Protein AF-A0A259JY74-F1 (afdb_monomer_lite)

pLDDT: mean 85.93, std 13.93, range [40.38, 97.94]

Radius of gyration: 28.34 Å; chains: 1; bounding box: 80×46×49 Å

Structure (mmCIF, N/CA/C/O backbone):
data_AF-A0A259JY74-F1
#
_entry.id   AF-A0A259JY74-F1
#
loop_
_atom_site.group_PDB
_atom_site.id
_atom_site.type_symbol
_atom_site.label_atom_id
_atom_site.label_alt_id
_atom_site.label_comp_id
_atom_site.label_asym_id
_atom_site.label_entity_id
_atom_site.label_seq_id
_atom_site.pdbx_PDB_ins_code
_atom_site.Cartn_x
_atom_site.Cartn_y
_atom_site.Cartn_z
_atom_site.occupancy
_atom_site.B_iso_or_equiv
_atom_site.auth_seq_id
_atom_site.auth_comp_id
_atom_site.auth_asym_id
_atom_site.auth_atom_id
_atom_site.pdbx_PDB_model_num
ATOM 1 N N . MET A 1 1 ? 67.710 -0.542 -11.904 1.00 40.38 1 MET A N 1
ATOM 2 C CA . MET A 1 1 ? 66.717 -1.575 -12.270 1.00 40.38 1 MET A CA 1
ATOM 3 C C . MET A 1 1 ? 65.570 -0.874 -12.990 1.00 40.38 1 MET A C 1
ATOM 5 O O . MET A 1 1 ? 64.770 -0.228 -12.333 1.00 40.38 1 MET A O 1
ATOM 9 N N . VAL A 1 2 ? 65.569 -0.854 -14.329 1.00 46.75 2 VAL A N 1
ATOM 10 C CA . VAL A 1 2 ? 64.558 -0.123 -15.120 1.00 46.75 2 VAL A CA 1
ATOM 11 C C . VAL A 1 2 ? 63.320 -1.007 -15.255 1.00 46.75 2 VAL A C 1
ATOM 13 O O . VAL A 1 2 ? 63.403 -2.093 -15.824 1.00 46.75 2 VAL A O 1
ATOM 16 N N . ALA A 1 3 ? 62.185 -0.565 -14.716 1.00 55.47 3 ALA A N 1
ATOM 17 C CA . ALA A 1 3 ? 60.910 -1.238 -14.927 1.00 55.47 3 ALA A CA 1
ATOM 18 C C . ALA A 1 3 ? 60.500 -1.073 -16.399 1.00 55.47 3 ALA A C 1
ATOM 20 O O . ALA A 1 3 ? 60.302 0.045 -16.876 1.00 55.47 3 ALA A O 1
ATOM 21 N N . LEU A 1 4 ? 60.409 -2.181 -17.137 1.00 61.91 4 LEU A N 1
ATOM 22 C CA . LEU A 1 4 ? 59.935 -2.163 -18.518 1.00 61.91 4 LEU A CA 1
ATOM 23 C C . LEU A 1 4 ? 58.428 -1.868 -18.508 1.00 61.91 4 LEU A C 1
ATOM 25 O O . LEU A 1 4 ? 57.632 -2.722 -18.115 1.00 61.91 4 LEU A O 1
ATOM 29 N N . ALA A 1 5 ? 58.027 -0.669 -18.930 1.00 66.81 5 ALA A N 1
ATOM 30 C CA . ALA A 1 5 ? 56.615 -0.340 -19.084 1.00 66.81 5 ALA A CA 1
ATOM 31 C C . ALA A 1 5 ? 55.977 -1.266 -20.145 1.00 66.81 5 ALA A C 1
ATOM 33 O O . ALA A 1 5 ? 56.555 -1.453 -21.224 1.00 66.81 5 ALA A O 1
ATOM 34 N N . PRO A 1 6 ? 54.810 -1.878 -19.875 1.00 70.12 6 PRO A N 1
ATOM 35 C CA . PRO A 1 6 ? 54.161 -2.762 -20.832 1.00 70.12 6 PRO A CA 1
ATOM 36 C C . PRO A 1 6 ? 53.792 -1.986 -22.100 1.00 70.12 6 PRO A C 1
ATOM 38 O O . PRO A 1 6 ? 53.167 -0.928 -22.057 1.00 70.12 6 PRO A O 1
ATOM 41 N N . THR A 1 7 ? 54.184 -2.510 -23.262 1.00 84.81 7 THR A N 1
ATOM 42 C CA . THR A 1 7 ? 53.831 -1.893 -24.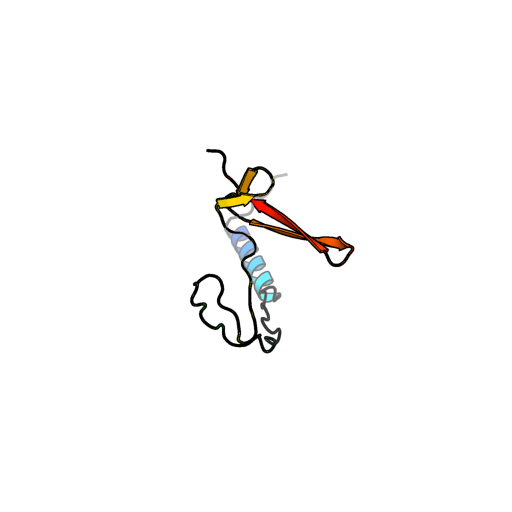544 1.00 84.81 7 THR A CA 1
ATOM 43 C C . THR A 1 7 ? 52.334 -2.054 -24.809 1.00 84.81 7 THR A C 1
ATOM 45 O O . THR A 1 7 ? 51.742 -3.076 -24.458 1.00 84.81 7 THR A O 1
ATOM 48 N N . ARG A 1 8 ? 51.716 -1.083 -25.501 1.00 82.50 8 ARG A N 1
ATOM 49 C CA . ARG A 1 8 ? 50.286 -1.128 -25.879 1.00 82.50 8 ARG A CA 1
ATOM 50 C C . ARG A 1 8 ? 49.880 -2.462 -26.516 1.00 82.50 8 ARG A C 1
ATOM 52 O O . ARG A 1 8 ? 48.831 -3.008 -26.201 1.00 82.50 8 ARG A O 1
ATOM 59 N N . ARG A 1 9 ? 50.752 -3.021 -27.362 1.00 82.94 9 ARG A N 1
ATOM 60 C CA . ARG A 1 9 ? 50.533 -4.308 -28.035 1.00 82.94 9 ARG A CA 1
ATOM 61 C C . ARG A 1 9 ? 50.522 -5.493 -27.060 1.00 82.94 9 ARG A C 1
ATOM 63 O O . ARG A 1 9 ? 49.695 -6.381 -27.212 1.00 82.94 9 ARG A O 1
ATOM 70 N N . ARG A 1 10 ? 51.395 -5.494 -26.044 1.00 83.06 10 ARG A N 1
ATOM 71 C CA . ARG A 1 10 ? 51.389 -6.513 -24.979 1.00 83.06 10 ARG A CA 1
ATOM 72 C C . ARG A 1 10 ? 50.167 -6.386 -24.076 1.00 83.06 10 ARG A C 1
ATOM 74 O O . ARG A 1 10 ? 49.593 -7.404 -23.715 1.00 83.06 10 ARG A O 1
ATOM 81 N N . PHE A 1 11 ? 49.757 -5.160 -23.757 1.00 85.31 11 PHE A N 1
ATOM 82 C CA . PHE A 1 11 ? 48.559 -4.911 -22.958 1.00 85.31 11 PHE A CA 1
ATOM 83 C C . PHE A 1 11 ? 47.294 -5.424 -23.660 1.00 85.31 11 PHE A C 1
ATOM 85 O O . PHE A 1 11 ? 46.551 -6.195 -23.068 1.00 85.31 11 PHE A O 1
ATOM 92 N N . LEU A 1 12 ? 47.107 -5.083 -24.941 1.00 88.06 12 LEU A N 1
ATOM 93 C CA . LEU A 1 12 ? 45.967 -5.537 -25.750 1.00 88.06 12 LEU A CA 1
ATOM 94 C C . LEU A 1 12 ? 45.933 -7.061 -25.936 1.00 88.06 12 LEU A C 1
ATOM 96 O O . LEU A 1 12 ? 44.867 -7.666 -25.881 1.00 88.06 12 LEU A O 1
ATOM 100 N N . ALA A 1 13 ? 47.094 -7.692 -26.135 1.00 87.00 13 ALA A N 1
ATOM 101 C CA . ALA A 1 13 ? 47.176 -9.147 -26.241 1.00 87.00 13 ALA A CA 1
ATOM 102 C C . ALA A 1 13 ? 46.806 -9.836 -24.915 1.00 87.00 13 ALA A C 1
ATOM 104 O O . ALA A 1 13 ? 46.048 -10.804 -24.912 1.00 87.00 13 ALA A O 1
ATOM 105 N N . ALA A 1 14 ? 47.296 -9.310 -23.788 1.00 85.50 14 ALA A N 1
ATOM 106 C CA . ALA A 1 14 ? 47.003 -9.850 -22.466 1.00 85.50 14 ALA A CA 1
ATOM 107 C C . ALA A 1 14 ? 45.516 -9.703 -22.104 1.00 85.50 14 ALA A C 1
ATOM 109 O O . ALA A 1 14 ? 44.886 -10.687 -21.717 1.00 85.50 14 ALA A O 1
ATOM 110 N N . THR A 1 15 ? 44.924 -8.520 -22.295 1.00 84.75 15 THR A N 1
ATOM 111 C CA . THR A 1 15 ? 43.498 -8.298 -22.008 1.00 84.75 15 THR A CA 1
ATOM 112 C C . THR A 1 15 ? 42.596 -9.114 -22.930 1.00 84.75 15 THR A C 1
ATOM 114 O O . THR A 1 15 ? 41.676 -9.765 -22.442 1.00 84.75 15 THR A O 1
ATOM 117 N N . GLY A 1 16 ? 42.895 -9.178 -24.233 1.00 86.44 16 GLY A N 1
ATOM 118 C CA . GLY A 1 16 ? 42.153 -10.017 -25.179 1.00 86.44 16 GLY A CA 1
ATOM 119 C C . GLY A 1 16 ? 42.154 -11.498 -24.787 1.00 86.44 16 GLY A C 1
ATOM 120 O O . GLY A 1 16 ? 41.106 -12.141 -24.805 1.00 86.44 16 GLY A O 1
ATOM 121 N N . SER A 1 17 ? 43.304 -12.027 -24.350 1.00 85.94 17 SER A N 1
ATOM 122 C CA . SER A 1 17 ? 43.405 -13.416 -23.881 1.00 85.94 17 SER A CA 1
ATOM 123 C C . SER A 1 17 ? 42.633 -13.677 -22.582 1.00 85.94 17 SER A C 1
ATOM 125 O O . SER A 1 17 ? 42.010 -14.727 -22.453 1.00 85.94 17 SER A O 1
ATOM 127 N N . ALA A 1 18 ? 42.601 -12.715 -21.654 1.00 84.06 18 ALA A N 1
ATOM 128 C CA . ALA A 1 18 ? 41.852 -12.833 -20.405 1.00 84.06 18 ALA A CA 1
ATOM 129 C C . ALA A 1 18 ? 40.333 -12.867 -20.645 1.00 84.06 18 ALA A C 1
ATOM 131 O O . ALA A 1 18 ? 39.642 -13.708 -20.074 1.00 84.06 18 ALA A O 1
ATOM 132 N N . PHE A 1 19 ? 39.814 -12.015 -21.537 1.00 83.50 19 PHE A N 1
ATOM 133 C CA . PHE A 1 19 ? 38.398 -12.046 -21.921 1.00 83.50 19 PHE A CA 1
ATOM 134 C C . PHE A 1 19 ? 38.036 -13.306 -22.717 1.00 83.50 19 PHE A C 1
ATOM 136 O O . PHE A 1 19 ? 36.977 -13.884 -22.484 1.00 83.50 19 PHE A O 1
ATOM 143 N N . ALA A 1 20 ? 38.920 -13.779 -23.602 1.00 85.19 20 ALA A N 1
ATOM 144 C CA . ALA A 1 20 ? 38.718 -15.039 -24.316 1.00 85.19 20 ALA A CA 1
ATOM 145 C C . ALA A 1 20 ? 38.685 -16.242 -23.356 1.00 85.19 20 ALA A C 1
ATOM 147 O O . ALA A 1 20 ? 37.812 -17.098 -23.476 1.00 85.19 20 ALA A O 1
ATOM 148 N N . ALA A 1 21 ? 39.583 -16.280 -22.367 1.00 83.44 21 ALA A N 1
ATOM 149 C CA . ALA A 1 21 ? 39.593 -17.309 -21.331 1.00 83.44 21 ALA A CA 1
ATOM 150 C C . ALA A 1 21 ? 38.344 -17.246 -20.435 1.00 83.44 21 ALA A C 1
ATOM 152 O O . ALA A 1 21 ? 37.794 -18.288 -20.094 1.00 83.44 21 ALA A O 1
ATOM 153 N N . LEU A 1 22 ? 37.861 -16.045 -20.098 1.00 79.88 22 LEU A N 1
ATOM 154 C CA . LEU A 1 22 ? 36.627 -15.848 -19.329 1.00 79.88 22 LEU A CA 1
ATOM 155 C C . LEU A 1 22 ? 35.370 -16.288 -20.099 1.00 79.88 22 LEU A C 1
ATOM 157 O O . LEU A 1 22 ? 34.450 -16.852 -19.513 1.00 79.88 22 LEU A O 1
ATOM 161 N N . ALA A 1 23 ? 35.328 -16.052 -21.412 1.00 80.25 23 ALA A N 1
ATOM 162 C CA . ALA A 1 23 ? 34.246 -16.542 -22.262 1.00 80.25 23 ALA A CA 1
ATOM 163 C C . ALA A 1 23 ? 34.302 -18.074 -22.417 1.00 80.25 23 ALA A C 1
ATOM 165 O O . ALA A 1 23 ? 33.277 -18.747 -22.323 1.00 80.25 23 ALA A O 1
ATOM 166 N N . ALA A 1 24 ? 35.501 -18.636 -22.605 1.00 79.19 24 ALA A N 1
ATOM 167 C CA . ALA A 1 24 ? 35.709 -20.075 -22.760 1.00 79.19 24 ALA A CA 1
ATOM 168 C C . ALA A 1 24 ? 35.497 -20.870 -21.460 1.00 79.19 24 ALA A C 1
ATOM 170 O O . ALA A 1 24 ? 35.099 -22.030 -21.521 1.00 79.19 24 ALA A O 1
ATOM 171 N N . SER A 1 25 ? 35.712 -20.263 -20.286 1.00 78.62 25 SER A N 1
ATOM 172 C CA . SER A 1 25 ? 35.500 -20.909 -18.982 1.00 78.62 25 SER A CA 1
ATOM 173 C C . SER A 1 25 ? 34.024 -21.137 -18.638 1.00 78.62 25 SER A C 1
ATOM 175 O O . SER A 1 25 ? 33.718 -21.642 -17.560 1.00 78.62 25 SER A O 1
ATOM 177 N N . GLY A 1 26 ? 33.097 -20.780 -19.536 1.00 65.75 26 GLY A N 1
ATOM 178 C CA . GLY A 1 26 ? 31.668 -20.977 -19.318 1.00 65.75 26 GLY A CA 1
ATOM 179 C C . GLY A 1 26 ? 31.084 -20.030 -18.268 1.00 65.75 26 GLY A C 1
ATOM 180 O O . GLY A 1 26 ? 29.947 -20.222 -17.855 1.00 65.75 26 GLY A O 1
ATOM 181 N N . CYS A 1 27 ? 31.820 -18.979 -17.882 1.00 59.06 27 CYS A N 1
ATOM 182 C CA . CYS A 1 27 ? 31.334 -17.887 -17.032 1.00 59.06 27 CYS A CA 1
ATOM 183 C C . CYS A 1 27 ? 30.390 -16.926 -17.787 1.00 59.06 27 CYS A C 1
ATOM 185 O O . CYS A 1 27 ? 30.061 -15.840 -17.318 1.00 59.06 27 CYS A O 1
ATOM 187 N N . SER A 1 28 ? 29.917 -17.314 -18.974 1.00 61.81 28 SER A N 1
ATOM 188 C CA . SER A 1 28 ? 28.633 -16.829 -19.459 1.00 61.81 28 SER A CA 1
ATOM 189 C C . SER A 1 28 ? 27.586 -17.381 -18.506 1.00 61.81 28 SER A C 1
ATOM 191 O O . SER A 1 28 ? 27.276 -18.570 -18.549 1.00 61.81 28 SER A O 1
ATOM 193 N N . THR A 1 29 ? 27.071 -16.536 -17.620 1.00 59.78 29 THR A N 1
ATOM 194 C CA . THR A 1 29 ? 25.907 -16.853 -16.803 1.00 59.78 29 THR A CA 1
ATOM 195 C C . THR A 1 29 ? 24.774 -17.265 -17.738 1.00 59.78 29 THR A C 1
ATOM 197 O O . THR A 1 29 ? 24.005 -16.447 -18.236 1.00 59.78 29 THR A O 1
ATOM 200 N N . ARG A 1 30 ? 24.641 -18.567 -18.005 1.00 59.66 30 ARG A N 1
ATOM 201 C CA . ARG A 1 30 ? 23.355 -19.101 -18.416 1.00 59.66 30 ARG A CA 1
ATOM 202 C C . ARG A 1 30 ? 22.485 -18.909 -17.190 1.00 59.66 30 ARG A C 1
ATOM 204 O O . ARG A 1 30 ? 22.517 -19.726 -16.274 1.00 59.66 30 ARG A O 1
ATOM 211 N N . MET A 1 31 ? 21.751 -17.801 -17.153 1.00 58.44 31 MET A N 1
ATOM 212 C CA . MET A 1 31 ? 20.517 -17.739 -16.392 1.00 58.44 31 MET A CA 1
ATOM 213 C C . MET A 1 31 ? 19.647 -18.855 -16.961 1.00 58.44 31 MET A C 1
ATOM 215 O O . MET A 1 31 ? 18.915 -18.666 -17.928 1.00 58.44 31 MET A O 1
ATOM 219 N N . ALA A 1 32 ? 19.802 -20.060 -16.420 1.00 58.59 32 ALA A N 1
ATOM 220 C CA . ALA A 1 32 ? 18.831 -21.111 -16.589 1.00 58.59 32 ALA A CA 1
ATOM 221 C C . ALA A 1 32 ? 17.586 -20.624 -15.846 1.00 58.59 32 ALA A C 1
ATOM 223 O O . ALA A 1 32 ? 17.382 -20.919 -14.672 1.00 58.59 32 ALA A O 1
ATOM 224 N N . ALA A 1 33 ? 16.772 -19.819 -16.526 1.00 61.81 33 ALA A N 1
ATOM 225 C CA . ALA A 1 33 ? 15.387 -19.607 -16.158 1.00 61.81 33 ALA A CA 1
ATOM 226 C C . ALA A 1 33 ? 14.653 -20.915 -16.476 1.00 61.81 33 ALA A C 1
ATOM 228 O O . ALA A 1 33 ? 13.994 -21.076 -17.496 1.00 61.81 33 ALA A O 1
ATOM 229 N N . SER A 1 34 ? 14.890 -21.922 -15.649 1.00 59.19 34 SER A N 1
ATOM 230 C CA . S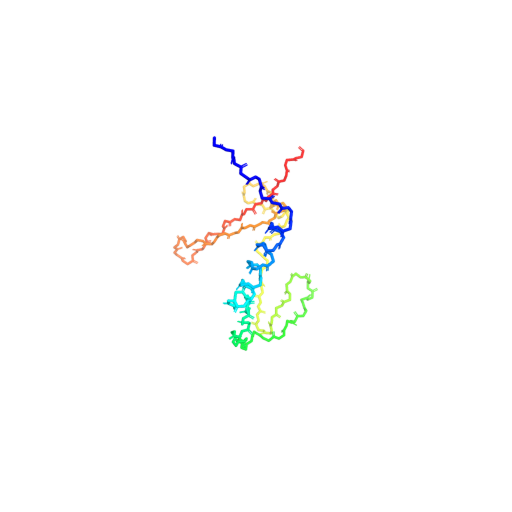ER A 1 34 ? 14.192 -23.200 -15.705 1.00 59.19 34 SER A CA 1
ATOM 231 C C . SER A 1 34 ? 13.886 -23.644 -14.283 1.00 59.19 34 SER A C 1
ATOM 233 O O . SER A 1 34 ? 14.118 -24.782 -13.897 1.00 59.19 34 SER A O 1
ATOM 235 N N . GLY A 1 35 ? 13.356 -22.712 -13.490 1.00 61.16 35 GLY A N 1
ATOM 236 C CA . GLY A 1 35 ? 12.319 -23.089 -12.545 1.00 61.16 35 GLY A CA 1
ATOM 237 C C . GLY A 1 35 ? 11.064 -23.307 -13.375 1.00 61.16 35 GLY A C 1
ATOM 238 O O . GLY A 1 35 ? 10.693 -22.416 -14.140 1.00 61.16 35 GLY A O 1
ATOM 239 N N . ALA A 1 36 ? 10.450 -24.486 -13.285 1.00 61.59 36 ALA A N 1
ATOM 240 C CA . ALA A 1 36 ? 9.088 -24.657 -13.766 1.00 61.59 36 ALA A CA 1
ATOM 241 C C . ALA A 1 36 ? 8.271 -23.488 -13.202 1.00 61.59 36 ALA A C 1
ATOM 243 O O . ALA A 1 36 ? 8.243 -23.300 -11.984 1.00 61.59 36 ALA A O 1
ATOM 244 N N . MET A 1 37 ? 7.700 -22.654 -14.076 1.00 62.56 37 MET A N 1
ATOM 245 C CA . MET A 1 37 ? 6.680 -21.707 -13.647 1.00 62.56 37 MET A CA 1
ATOM 246 C C . MET A 1 37 ? 5.616 -22.579 -12.992 1.00 62.56 37 MET A C 1
ATOM 248 O O . MET A 1 37 ? 5.002 -23.402 -13.671 1.00 62.56 37 MET A O 1
ATOM 252 N N . ALA A 1 38 ? 5.501 -22.499 -11.665 1.00 67.25 38 ALA A N 1
ATOM 253 C CA . ALA A 1 38 ? 4.377 -23.103 -10.976 1.00 67.25 38 ALA A CA 1
ATOM 254 C C . ALA A 1 38 ? 3.115 -22.628 -11.696 1.00 67.25 38 ALA A C 1
ATOM 256 O O . ALA A 1 38 ? 3.080 -21.480 -12.152 1.00 67.25 38 ALA A O 1
ATOM 257 N N . ASP A 1 39 ? 2.127 -23.510 -11.831 1.00 71.88 39 ASP A N 1
ATOM 258 C CA . ASP A 1 39 ? 0.820 -23.112 -12.337 1.00 71.88 39 ASP A CA 1
ATOM 259 C C . ASP A 1 39 ? 0.369 -21.939 -11.457 1.00 71.88 39 ASP A C 1
ATOM 261 O O . ASP A 1 39 ? 0.197 -22.089 -10.244 1.00 71.88 39 ASP A O 1
ATOM 265 N N . GLY A 1 40 ? 0.402 -20.729 -12.020 1.00 82.06 40 GLY A N 1
ATOM 266 C CA . GLY A 1 40 ? 0.193 -19.506 -11.258 1.00 82.06 40 GLY A CA 1
ATOM 267 C C . GLY A 1 40 ? -1.244 -19.443 -10.749 1.00 82.06 40 GLY A C 1
ATOM 268 O O . GLY A 1 40 ? -2.054 -20.338 -10.967 1.00 82.06 40 GLY A O 1
ATOM 269 N N . T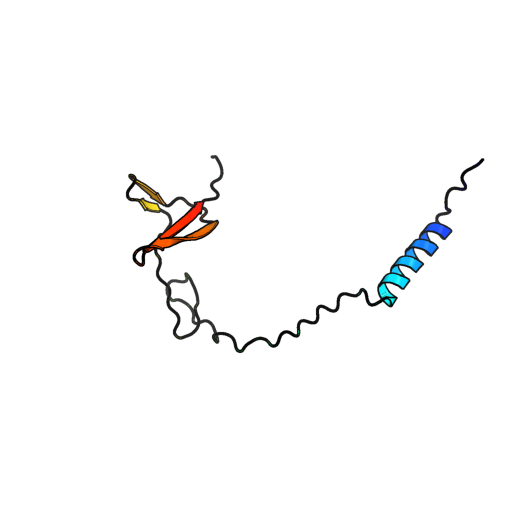YR A 1 41 ? -1.627 -18.328 -10.140 1.00 90.50 41 TYR A N 1
ATOM 270 C CA . TYR A 1 41 ? -3.004 -18.148 -9.668 1.00 90.50 41 TYR A CA 1
ATOM 271 C C . TYR A 1 41 ? -4.037 -17.918 -10.793 1.00 90.50 41 TYR A C 1
ATOM 273 O O . TYR A 1 41 ? -5.186 -17.593 -10.514 1.00 90.50 41 TYR A O 1
ATOM 281 N N . GLY A 1 42 ? -3.656 -18.102 -12.060 1.00 90.88 42 GLY A N 1
ATOM 282 C CA . GLY A 1 42 ? -4.472 -17.790 -13.232 1.00 90.88 42 GLY A CA 1
ATOM 283 C C . GLY A 1 42 ? -4.308 -16.345 -13.711 1.00 90.88 42 GLY A C 1
ATOM 284 O O . GLY A 1 42 ? -3.437 -15.606 -13.249 1.00 90.88 42 GLY A O 1
ATOM 285 N N . ALA A 1 43 ? -5.131 -15.957 -14.687 1.00 93.12 43 ALA A N 1
ATOM 286 C CA . ALA A 1 43 ? -5.141 -14.600 -15.224 1.00 93.12 43 ALA A CA 1
ATOM 287 C C . ALA A 1 43 ? -5.707 -13.600 -14.205 1.00 93.12 43 ALA A C 1
ATOM 289 O O . ALA A 1 43 ? -6.618 -13.926 -13.442 1.00 93.12 43 ALA A O 1
ATOM 290 N N . LEU A 1 44 ? -5.186 -12.373 -14.232 1.00 95.44 44 LEU A N 1
ATOM 291 C CA . LEU A 1 44 ? -5.722 -11.270 -13.443 1.00 95.44 44 LEU A CA 1
ATOM 292 C C . LEU A 1 44 ? -7.066 -10.812 -14.019 1.00 95.44 44 LEU A C 1
ATOM 294 O O . LEU A 1 44 ? -7.230 -10.718 -15.238 1.00 95.44 44 LEU A O 1
ATOM 298 N N . VAL A 1 45 ? -8.017 -10.528 -13.135 1.00 96.50 45 VAL A N 1
ATOM 299 C CA . VAL A 1 45 ? -9.307 -9.933 -13.479 1.00 96.50 45 VAL A CA 1
ATOM 300 C C . VAL A 1 45 ? -9.205 -8.426 -13.240 1.00 96.50 45 VAL A C 1
ATOM 302 O O . VAL A 1 45 ? -8.841 -8.043 -12.127 1.00 96.50 45 VAL A O 1
ATOM 305 N N . PRO A 1 46 ? -9.527 -7.583 -14.241 1.00 97.25 46 PRO A N 1
ATOM 306 C CA . PRO A 1 46 ? -9.520 -6.136 -14.072 1.00 97.25 46 PRO A CA 1
ATOM 307 C C . PRO A 1 46 ? -10.411 -5.695 -12.912 1.00 97.25 46 PRO A C 1
ATOM 309 O O . PRO A 1 46 ? -11.596 -6.039 -12.867 1.00 97.25 46 PRO A O 1
ATOM 312 N N . ASP A 1 47 ? -9.844 -4.926 -11.992 1.00 97.06 47 ASP A N 1
ATOM 313 C CA . ASP A 1 47 ? -10.559 -4.347 -10.866 1.00 97.06 47 ASP A CA 1
ATOM 314 C C . ASP A 1 47 ? -11.382 -3.129 -11.326 1.00 97.06 47 ASP A C 1
ATOM 316 O O . ASP A 1 47 ? -10.813 -2.161 -11.838 1.00 97.06 47 ASP A O 1
ATOM 320 N N . PRO A 1 48 ? -12.715 -3.108 -11.122 1.00 93.69 48 PRO A N 1
ATOM 321 C CA . PRO A 1 48 ? -13.543 -1.944 -11.435 1.00 93.69 48 PRO A CA 1
ATOM 322 C C . PRO A 1 48 ? -13.119 -0.661 -10.708 1.00 93.69 48 PRO A C 1
ATOM 324 O O . PRO A 1 48 ? -13.388 0.430 -11.211 1.00 93.69 48 PRO A O 1
ATOM 327 N N . ALA A 1 49 ? -12.485 -0.775 -9.534 1.00 94.06 49 ALA A N 1
ATOM 328 C CA . ALA A 1 49 ? -11.950 0.365 -8.792 1.00 94.06 49 ALA A CA 1
ATOM 329 C C . ALA A 1 49 ? -10.551 0.796 -9.272 1.00 94.06 49 ALA A C 1
ATOM 331 O O . ALA A 1 49 ? -10.081 1.865 -8.882 1.00 94.06 49 ALA A O 1
ATOM 332 N N . GLY A 1 50 ? -9.897 -0.003 -10.123 1.00 95.12 50 GLY A N 1
ATOM 333 C CA . GLY A 1 50 ? -8.576 0.279 -10.680 1.00 95.12 50 GLY A CA 1
ATOM 334 C C . GLY A 1 50 ? -7.444 0.295 -9.649 1.00 95.12 50 GLY A C 1
ATOM 335 O O . GLY A 1 50 ? -6.434 0.957 -9.881 1.00 95.12 50 GLY A O 1
ATOM 336 N N . LEU A 1 51 ? -7.613 -0.379 -8.507 1.00 94.81 51 LEU A N 1
ATOM 337 C CA . LEU A 1 51 ? -6.623 -0.428 -7.432 1.00 94.81 51 LEU A CA 1
ATOM 338 C C . LEU A 1 51 ? -5.707 -1.640 -7.567 1.00 94.81 51 LEU A C 1
ATOM 340 O O . LEU A 1 51 ? -4.485 -1.493 -7.526 1.00 94.81 51 LEU A O 1
ATOM 344 N N . LEU A 1 52 ? -6.286 -2.839 -7.681 1.00 95.81 52 LEU A N 1
ATOM 345 C CA . LEU A 1 52 ? -5.510 -4.074 -7.721 1.00 95.81 52 LEU A CA 1
ATOM 346 C C . LEU A 1 52 ? -6.238 -5.178 -8.488 1.00 95.81 52 LEU A C 1
ATOM 348 O O . LEU A 1 52 ? -7.154 -5.811 -7.964 1.00 95.81 52 LEU A O 1
ATOM 352 N N . ASP A 1 53 ? -5.761 -5.460 -9.698 1.00 97.25 53 ASP A N 1
ATOM 353 C CA . ASP A 1 53 ? -6.221 -6.609 -10.470 1.00 97.25 53 ASP A CA 1
ATOM 354 C C . ASP A 1 53 ? -5.768 -7.900 -9.777 1.00 97.25 53 ASP A C 1
ATOM 356 O O . ASP A 1 53 ? -4.576 -8.115 -9.532 1.00 97.25 53 ASP A O 1
ATOM 360 N N . LEU A 1 54 ? -6.722 -8.772 -9.459 1.00 96.38 54 LEU A N 1
ATOM 361 C CA . LEU A 1 54 ? -6.474 -10.022 -8.746 1.00 96.38 54 LEU A CA 1
ATOM 362 C C . LEU A 1 54 ? -6.980 -11.222 -9.549 1.00 96.38 54 LEU A C 1
ATOM 364 O O . LEU A 1 54 ? -7.932 -11.095 -10.322 1.00 96.38 54 LEU A O 1
ATOM 368 N N . PRO A 1 55 ? -6.382 -12.410 -9.373 1.00 96.00 55 PRO A N 1
ATOM 369 C CA . PRO A 1 55 ? -6.916 -13.621 -9.972 1.00 96.00 55 PRO A CA 1
ATOM 370 C C . PRO A 1 55 ? -8.301 -13.977 -9.423 1.00 96.00 55 PRO A C 1
ATOM 372 O O . PRO A 1 55 ? -8.696 -13.565 -8.328 1.00 96.00 55 PRO A O 1
ATOM 375 N N . GLN A 1 56 ? -9.041 -14.795 -10.170 1.00 94.38 56 GLN A N 1
ATOM 376 C CA . GLN A 1 56 ? -10.368 -15.240 -9.754 1.00 94.38 56 GLN A CA 1
ATOM 377 C C . GLN A 1 56 ? -10.330 -15.919 -8.370 1.00 94.38 56 GLN A C 1
ATOM 379 O O . GLN A 1 56 ? -9.515 -16.802 -8.118 1.00 94.38 56 GLN A O 1
ATOM 384 N N . GLY A 1 57 ? -11.245 -15.521 -7.479 1.00 94.69 57 GLY A N 1
ATOM 385 C CA . GLY A 1 57 ? -11.358 -16.065 -6.119 1.00 94.69 57 GLY A CA 1
ATOM 386 C C . GLY A 1 57 ? -10.539 -15.325 -5.056 1.00 94.69 57 GLY A C 1
ATOM 387 O O . GLY A 1 57 ? -10.707 -15.606 -3.871 1.00 94.69 57 GLY A O 1
ATOM 388 N N . PHE A 1 58 ? -9.707 -14.360 -5.449 1.00 96.19 58 PHE A N 1
ATOM 389 C CA . PHE A 1 58 ? -9.015 -13.464 -4.525 1.00 96.19 58 PHE A CA 1
ATOM 390 C C . PHE A 1 58 ? -9.821 -12.183 -4.289 1.00 96.19 58 PHE A C 1
ATOM 392 O O . PHE A 1 58 ? -10.602 -11.744 -5.131 1.00 96.19 58 PHE A O 1
ATOM 399 N N . SER A 1 59 ? -9.610 -11.567 -3.128 1.00 95.50 59 SER A N 1
ATOM 400 C CA . SER A 1 59 ? -10.223 -10.292 -2.756 1.00 95.50 59 SER A CA 1
ATOM 401 C C . SER A 1 59 ? -9.256 -9.474 -1.914 1.00 95.50 59 SER A C 1
ATOM 403 O O . SER A 1 59 ? -8.487 -10.044 -1.138 1.00 95.50 59 SER A O 1
ATOM 405 N N . TYR A 1 60 ? -9.349 -8.151 -2.000 1.00 96.00 60 TYR A N 1
ATOM 406 C CA . TYR A 1 60 ? -8.623 -7.233 -1.131 1.00 96.00 60 TYR A CA 1
ATOM 407 C C . TYR A 1 60 ? -9.593 -6.371 -0.321 1.00 96.00 60 TYR A C 1
ATOM 409 O O . TYR A 1 60 ? -10.787 -6.281 -0.608 1.00 96.00 60 TYR A O 1
ATOM 417 N N . ARG A 1 61 ? -9.055 -5.715 0.706 1.00 95.25 61 ARG A N 1
ATOM 418 C CA . ARG A 1 61 ? -9.739 -4.661 1.448 1.00 95.25 61 ARG A CA 1
ATOM 419 C C . ARG A 1 61 ? -8.776 -3.503 1.640 1.00 95.25 61 ARG A C 1
ATOM 421 O O . ARG A 1 61 ? -7.678 -3.703 2.154 1.00 95.25 61 ARG A O 1
ATOM 428 N N . VAL A 1 62 ? -9.211 -2.302 1.280 1.00 94.19 62 VAL A N 1
ATOM 429 C CA . VAL A 1 62 ? -8.497 -1.073 1.630 1.00 94.19 62 VAL A CA 1
ATOM 430 C C . VAL A 1 62 ? -8.653 -0.849 3.129 1.00 94.19 62 VAL A C 1
ATOM 432 O O . VAL A 1 62 ? -9.769 -0.776 3.638 1.00 94.19 62 VAL A O 1
ATOM 435 N N . ILE A 1 63 ? -7.532 -0.804 3.843 1.00 92.44 63 ILE A N 1
ATOM 436 C CA . ILE A 1 63 ? -7.506 -0.591 5.298 1.00 92.44 63 ILE A CA 1
ATOM 437 C C . ILE A 1 63 ? -7.112 0.837 5.683 1.00 92.44 63 ILE A C 1
ATOM 439 O O . ILE A 1 63 ? -7.272 1.207 6.838 1.00 92.44 63 ILE A O 1
ATOM 443 N N . SER A 1 64 ? -6.564 1.612 4.745 1.00 93.06 64 SER A N 1
ATOM 444 C CA . SER A 1 64 ? -6.265 3.034 4.913 1.00 93.06 64 SER A CA 1
ATOM 445 C C . SER A 1 64 ? -5.863 3.641 3.568 1.00 93.06 64 SER A C 1
ATOM 447 O O . SER A 1 64 ? -5.202 2.993 2.752 1.00 93.06 64 SER A O 1
ATOM 449 N N . SER A 1 65 ? -6.259 4.889 3.363 1.00 94.94 65 SER A N 1
ATOM 450 C CA . SER A 1 65 ? -5.988 5.716 2.193 1.00 94.94 65 SER A CA 1
ATOM 451 C C . SER A 1 65 ? -5.387 7.057 2.605 1.00 94.94 65 SER A C 1
ATOM 453 O O . SER A 1 65 ? -5.503 7.476 3.755 1.00 94.94 65 SER A O 1
ATOM 455 N N . LEU A 1 66 ? -4.709 7.715 1.662 1.00 95.50 66 LEU A N 1
ATOM 456 C CA . LEU A 1 66 ? -4.156 9.057 1.843 1.00 95.50 66 LEU A CA 1
A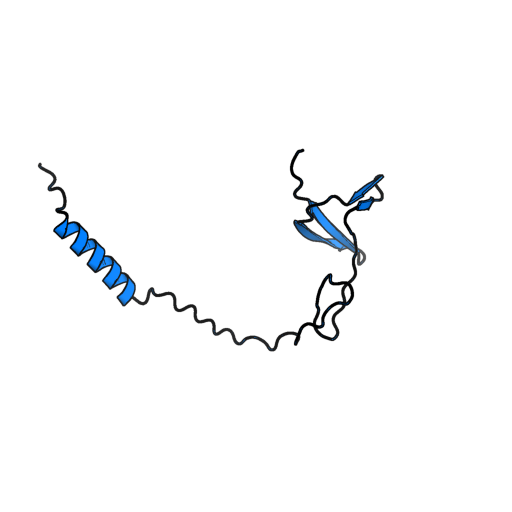TOM 457 C C . LEU A 1 66 ? -5.235 10.019 2.356 1.00 95.50 66 LEU A C 1
ATOM 459 O O . LEU A 1 66 ? -6.298 10.134 1.751 1.00 95.50 66 LEU A O 1
ATOM 463 N N . GLY A 1 67 ? -4.933 10.737 3.438 1.00 96.06 67 GLY A N 1
ATOM 464 C CA . GLY A 1 67 ? -5.822 11.750 4.004 1.00 96.06 67 GLY A CA 1
ATOM 465 C C . GLY A 1 67 ? -6.920 11.210 4.923 1.00 96.06 67 GLY A C 1
ATOM 466 O O . GLY A 1 67 ? -7.620 12.018 5.532 1.00 96.06 67 GLY A O 1
ATOM 467 N N . ASP A 1 68 ? -7.056 9.889 5.079 1.00 97.06 68 ASP A N 1
ATOM 468 C CA . ASP A 1 68 ? -7.978 9.319 6.065 1.00 97.06 68 ASP A CA 1
ATOM 469 C C . ASP A 1 68 ? -7.634 9.832 7.469 1.00 97.06 68 ASP A C 1
ATOM 471 O O . ASP A 1 68 ? -6.459 9.943 7.830 1.00 97.06 68 ASP A O 1
ATOM 475 N N . ALA A 1 69 ? -8.659 10.126 8.269 1.00 96.88 69 ALA A N 1
ATOM 476 C CA . ALA A 1 69 ? -8.476 10.553 9.650 1.00 96.88 69 ALA A CA 1
ATOM 477 C C . ALA A 1 69 ? -7.879 9.423 10.501 1.00 96.88 69 ALA A C 1
ATOM 479 O O . ALA A 1 69 ? -8.277 8.262 10.388 1.00 96.88 69 ALA A O 1
ATOM 480 N N . MET A 1 70 ? -6.944 9.785 11.375 1.00 95.19 70 MET A N 1
ATOM 481 C CA . MET A 1 70 ? -6.336 8.897 12.357 1.00 95.19 70 MET A CA 1
ATOM 482 C C . MET A 1 70 ? -6.827 9.231 13.771 1.00 95.19 70 MET A C 1
ATOM 484 O O . MET A 1 70 ? -7.214 10.363 14.065 1.00 95.19 70 MET A O 1
ATOM 488 N N . ASP A 1 71 ? -6.777 8.245 14.668 1.00 95.38 71 ASP A N 1
ATOM 489 C CA . ASP A 1 71 ? -7.258 8.384 16.052 1.00 95.38 71 ASP A CA 1
ATOM 490 C C . ASP A 1 71 ? -6.420 9.361 16.902 1.00 95.38 71 ASP A C 1
ATOM 492 O O . ASP A 1 71 ? -6.859 9.800 17.964 1.00 95.38 71 ASP A O 1
ATOM 496 N N . ASP A 1 72 ? -5.218 9.721 16.443 1.00 94.75 72 ASP A N 1
ATOM 497 C CA . ASP A 1 72 ? -4.342 10.719 17.068 1.00 94.75 72 ASP A CA 1
ATOM 498 C C . ASP A 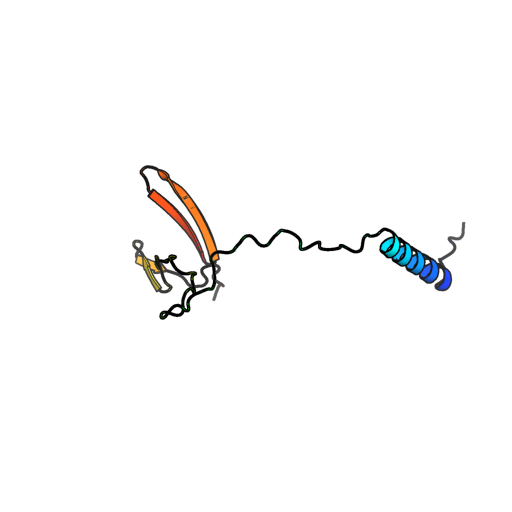1 72 ? -4.652 12.165 16.634 1.00 94.75 72 ASP A C 1
ATOM 500 O O . ASP A 1 72 ? -3.976 13.103 17.057 1.00 94.75 72 ASP A O 1
ATOM 504 N N . GLY A 1 73 ? -5.686 12.357 15.808 1.00 96.75 73 GLY A N 1
ATOM 505 C CA . GLY A 1 73 ? -6.076 13.651 15.250 1.00 96.75 73 GLY A CA 1
ATOM 506 C C . GLY A 1 73 ? -5.288 14.057 14.002 1.00 96.75 73 GLY A C 1
ATOM 507 O O . GLY A 1 73 ? -5.549 15.126 13.449 1.00 96.75 73 GLY A O 1
ATOM 508 N N . GLY A 1 74 ? -4.343 13.227 13.550 1.00 95.75 74 GLY A N 1
ATOM 509 C CA . GLY A 1 74 ? -3.663 13.380 12.274 1.00 95.75 74 GLY A CA 1
ATOM 510 C C . GLY A 1 74 ? -4.467 12.820 11.100 1.00 95.75 74 GLY A C 1
ATOM 511 O O . GLY A 1 74 ? -5.596 12.343 11.232 1.00 95.75 74 GLY A O 1
ATOM 512 N N . THR A 1 75 ? -3.847 12.855 9.925 1.00 97.19 75 THR A N 1
ATOM 513 C CA . THR A 1 75 ? -4.337 12.174 8.723 1.00 97.19 75 THR A CA 1
ATOM 514 C C . THR A 1 75 ? -3.244 11.292 8.155 1.00 97.19 75 THR A C 1
ATOM 516 O O . THR A 1 75 ? -2.064 11.628 8.266 1.00 97.19 75 THR A O 1
ATOM 519 N N . VAL A 1 76 ? -3.629 10.214 7.479 1.00 96.62 76 VAL A N 1
ATOM 520 C CA . VAL A 1 76 ? -2.689 9.316 6.805 1.00 96.62 76 VAL A CA 1
ATOM 521 C C . VAL A 1 76 ? -1.815 10.110 5.823 1.00 96.62 76 VAL A C 1
ATOM 523 O O . VAL A 1 76 ? -2.365 10.723 4.902 1.00 96.62 76 VAL A O 1
ATOM 526 N N . PRO A 1 77 ? -0.480 10.111 5.994 1.00 94.75 77 PRO A N 1
ATOM 527 C CA . PRO A 1 77 ? 0.417 10.847 5.113 1.00 94.75 77 PRO A CA 1
ATOM 528 C C . PRO A 1 77 ? 0.532 10.229 3.715 1.00 94.75 77 PRO A C 1
ATOM 530 O O . PRO A 1 77 ? 0.161 9.077 3.484 1.00 94.75 77 PRO A O 1
ATOM 533 N N . ASP A 1 78 ? 1.095 10.997 2.785 1.00 94.69 78 ASP A N 1
ATOM 534 C CA . ASP A 1 78 ? 1.429 10.524 1.437 1.00 94.69 78 ASP A CA 1
ATOM 535 C C . ASP A 1 78 ? 2.674 9.615 1.437 1.00 94.69 78 ASP A C 1
ATOM 537 O O . ASP A 1 78 ? 3.229 9.303 2.493 1.00 94.69 78 ASP A O 1
ATOM 541 N N . ALA A 1 79 ? 3.102 9.170 0.253 1.00 93.69 79 ALA A N 1
ATOM 542 C CA . ALA A 1 79 ? 4.322 8.400 0.019 1.00 93.69 79 ALA A CA 1
ATOM 543 C C . ALA A 1 79 ? 4.422 7.143 0.900 1.00 93.69 79 ALA A C 1
ATOM 545 O O . ALA A 1 79 ? 5.457 6.883 1.516 1.00 93.69 79 ALA A O 1
ATOM 546 N N . ALA A 1 80 ? 3.326 6.379 0.976 1.00 93.06 80 ALA A N 1
ATOM 547 C CA . ALA A 1 80 ? 3.316 5.084 1.647 1.00 93.06 80 ALA A CA 1
ATOM 548 C C . ALA A 1 80 ? 4.379 4.159 1.034 1.00 93.06 80 ALA A C 1
ATOM 550 O O . ALA A 1 80 ? 4.461 4.024 -0.188 1.00 93.06 80 ALA A O 1
ATOM 551 N N . ASP A 1 81 ? 5.169 3.526 1.895 1.00 94.12 81 ASP A N 1
ATOM 552 C CA . ASP A 1 81 ? 6.302 2.690 1.501 1.00 94.12 81 ASP A CA 1
ATOM 553 C C . ASP A 1 81 ? 6.289 1.364 2.295 1.00 94.12 81 ASP A C 1
ATOM 555 O O . ASP A 1 81 ? 5.228 0.755 2.479 1.00 94.12 81 ASP A O 1
ATOM 559 N N . GLY A 1 82 ? 7.445 0.881 2.760 1.00 93.38 82 GLY A N 1
ATOM 560 C CA . GLY A 1 82 ? 7.593 -0.397 3.429 1.00 93.38 82 GLY A CA 1
ATOM 561 C C . GLY A 1 82 ? 6.661 -0.557 4.627 1.00 93.38 82 GLY A C 1
ATOM 562 O O . GLY A 1 82 ? 6.380 0.379 5.382 1.00 93.38 82 GLY A O 1
ATOM 563 N N . MET A 1 83 ? 6.207 -1.793 4.826 1.00 96.94 83 MET A N 1
ATOM 564 C CA . MET A 1 83 ? 5.332 -2.163 5.931 1.00 96.94 83 MET A CA 1
ATOM 565 C C . MET A 1 83 ? 5.780 -3.467 6.592 1.00 96.94 83 MET A C 1
ATOM 567 O O . MET A 1 83 ? 6.337 -4.351 5.943 1.00 96.94 83 MET A O 1
ATOM 571 N N . GLY A 1 84 ? 5.513 -3.587 7.891 1.00 96.69 84 GLY A N 1
ATOM 572 C CA . GLY A 1 84 ? 5.785 -4.772 8.699 1.00 96.69 84 GLY A CA 1
ATOM 573 C C . GLY A 1 84 ? 4.556 -5.173 9.503 1.00 96.69 84 GLY A C 1
ATOM 574 O O . GLY A 1 84 ? 3.881 -4.322 10.081 1.00 96.69 84 GLY A O 1
ATOM 575 N N . CYS A 1 85 ? 4.262 -6.471 9.535 1.00 97.31 85 CYS A N 1
ATOM 576 C CA . CYS A 1 85 ? 3.140 -7.028 10.278 1.00 97.31 85 CYS A CA 1
ATOM 577 C C . CYS A 1 85 ? 3.657 -7.871 11.447 1.00 97.31 85 CYS A C 1
ATOM 579 O O . CYS A 1 85 ? 4.463 -8.780 11.247 1.00 97.31 85 CYS A O 1
ATOM 581 N N . PHE A 1 86 ? 3.194 -7.563 12.656 1.00 97.81 86 PHE A N 1
ATOM 582 C CA . PHE A 1 86 ? 3.652 -8.180 13.895 1.00 97.81 86 PHE A CA 1
ATOM 583 C C . PHE A 1 86 ? 2.469 -8.767 14.659 1.00 97.81 86 PHE A C 1
ATOM 585 O O . PHE A 1 86 ? 1.461 -8.090 14.861 1.00 97.81 86 PHE A O 1
ATOM 592 N N . ASP A 1 87 ? 2.595 -10.015 15.105 1.00 97.69 87 ASP A N 1
ATOM 593 C CA . ASP A 1 87 ? 1.623 -10.617 16.016 1.00 97.69 87 ASP A CA 1
ATOM 594 C C . ASP A 1 87 ? 1.753 -9.987 17.406 1.00 97.69 87 ASP A C 1
ATOM 596 O O . ASP A 1 87 ? 2.837 -9.958 17.989 1.00 97.69 87 ASP A O 1
ATOM 600 N N . ILE A 1 88 ? 0.642 -9.459 17.917 1.00 97.94 88 ILE A N 1
ATOM 601 C CA . ILE A 1 88 ? 0.553 -8.856 19.254 1.00 97.94 88 ILE A CA 1
ATOM 602 C C . ILE A 1 88 ? -0.291 -9.707 20.215 1.00 97.94 88 ILE A C 1
ATOM 604 O O . ILE A 1 88 ? -0.618 -9.270 21.319 1.00 97.94 88 ILE A O 1
ATOM 608 N N . GLY A 1 89 ? -0.633 -10.933 19.810 1.00 97.88 89 GLY A N 1
ATOM 609 C CA . GLY A 1 89 ? -1.424 -11.879 20.578 1.00 97.88 89 GLY A CA 1
ATOM 610 C C . GLY A 1 89 ? -2.930 -11.627 20.494 1.00 97.88 89 GLY A C 1
ATOM 611 O O . GLY A 1 89 ? -3.419 -10.613 19.992 1.00 97.88 89 GLY A O 1
ATOM 612 N N . GLY A 1 90 ? -3.705 -12.602 20.978 1.00 96.44 90 GLY A N 1
ATOM 613 C CA . GLY A 1 90 ? -5.169 -12.506 21.012 1.00 96.44 90 GLY A CA 1
ATOM 614 C C . GLY A 1 90 ? -5.826 -12.424 19.628 1.00 96.44 90 GLY A C 1
ATOM 615 O O . GLY A 1 90 ? -6.910 -11.856 19.509 1.00 96.44 90 GLY A O 1
ATOM 616 N N . GLY A 1 91 ? -5.166 -12.946 18.587 1.00 96.50 91 GLY A N 1
ATOM 617 C CA . GLY A 1 91 ? -5.654 -12.900 17.206 1.00 96.50 91 GLY A CA 1
ATOM 618 C C . GLY A 1 91 ? -5.585 -11.511 16.565 1.00 96.50 91 GLY A C 1
ATOM 619 O O . GLY A 1 91 ? -6.298 -11.255 15.596 1.00 96.50 91 GLY A O 1
ATOM 620 N N . LYS A 1 92 ? -4.767 -10.602 17.112 1.00 96.88 92 LYS A N 1
ATOM 621 C CA . LYS A 1 92 ? -4.569 -9.248 16.589 1.00 96.88 92 LYS A CA 1
ATOM 622 C C . LYS A 1 92 ? -3.175 -9.093 15.997 1.00 96.88 92 LYS A C 1
ATOM 624 O O . LYS A 1 92 ? -2.210 -9.679 16.476 1.00 96.88 92 LYS A O 1
ATOM 629 N N . LEU A 1 93 ? -3.085 -8.240 14.985 1.00 96.75 93 LEU A N 1
ATOM 630 C CA . LEU A 1 93 ? -1.842 -7.896 14.309 1.00 96.75 93 LEU A CA 1
ATOM 631 C C . LEU A 1 93 ? -1.616 -6.387 14.405 1.00 96.75 93 LEU A C 1
ATOM 633 O O . LEU A 1 93 ? -2.548 -5.609 14.199 1.00 96.75 93 LEU A O 1
ATOM 637 N N . ALA A 1 94 ? -0.382 -5.978 14.684 1.00 96.69 94 ALA A N 1
ATOM 638 C CA . ALA A 1 94 ? 0.071 -4.607 14.508 1.00 96.69 94 ALA A CA 1
ATOM 639 C C . ALA A 1 94 ? 0.701 -4.464 13.118 1.00 96.69 94 ALA A C 1
ATOM 641 O O . ALA A 1 94 ? 1.668 -5.153 12.793 1.00 96.69 94 ALA A O 1
ATOM 642 N N . LEU A 1 95 ? 0.152 -3.569 12.298 1.00 96.06 95 LE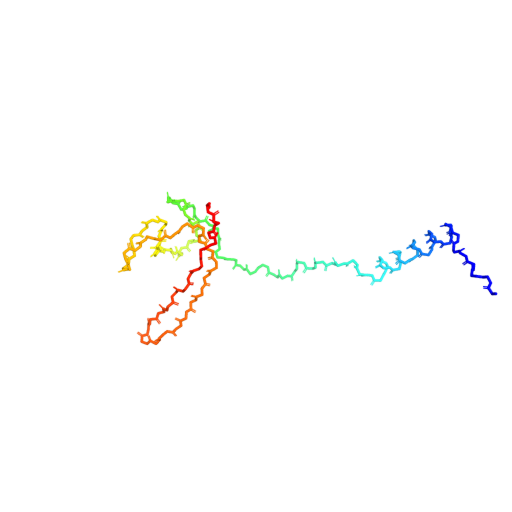U A N 1
ATOM 643 C CA . LEU A 1 95 ? 0.720 -3.206 11.004 1.00 96.06 95 LEU A CA 1
ATOM 644 C C . LEU A 1 95 ? 1.439 -1.863 11.137 1.00 96.06 95 LEU A C 1
ATOM 646 O O . LEU A 1 95 ? 0.799 -0.831 11.322 1.00 96.06 95 LEU A O 1
ATOM 650 N N . VAL A 1 96 ? 2.764 -1.880 11.032 1.00 96.00 96 VAL A N 1
ATOM 651 C CA . VAL A 1 96 ? 3.601 -0.676 11.013 1.00 96.00 96 VAL A CA 1
ATOM 652 C C . VAL A 1 96 ? 3.878 -0.322 9.561 1.00 96.00 96 VAL A C 1
ATOM 654 O O . VAL A 1 96 ? 4.282 -1.190 8.790 1.00 96.00 96 VAL A O 1
ATOM 657 N N . ARG A 1 97 ? 3.660 0.934 9.176 1.00 95.31 97 ARG A N 1
ATOM 658 C CA . ARG A 1 97 ? 3.832 1.407 7.797 1.00 95.31 97 ARG A CA 1
ATOM 659 C C . ARG A 1 97 ? 4.695 2.657 7.796 1.00 95.31 97 ARG A C 1
ATOM 661 O O . ARG A 1 97 ? 4.457 3.552 8.606 1.00 95.31 97 ARG A O 1
ATOM 668 N N . ASN A 1 98 ? 5.669 2.706 6.902 1.00 95.00 98 ASN A N 1
ATOM 669 C CA . ASN A 1 98 ? 6.506 3.876 6.699 1.00 95.00 98 ASN A CA 1
ATOM 670 C C . ASN A 1 98 ? 5.892 4.823 5.655 1.00 95.00 98 ASN A C 1
ATOM 672 O O . ASN A 1 98 ? 5.146 4.390 4.775 1.00 95.00 98 ASN A O 1
ATOM 676 N N . HIS A 1 99 ? 6.244 6.105 5.753 1.00 94.88 99 HIS A N 1
ATOM 677 C CA . HIS A 1 99 ? 5.898 7.145 4.788 1.00 94.88 99 HIS A CA 1
ATOM 678 C C . HIS A 1 99 ? 7.167 7.940 4.441 1.00 94.88 99 HIS A C 1
ATOM 680 O O . HIS A 1 99 ? 7.691 8.668 5.287 1.00 94.88 99 HIS A O 1
ATOM 686 N N . GLU A 1 100 ? 7.689 7.804 3.218 1.00 92.88 100 GLU A N 1
ATOM 687 C CA . GLU A 1 100 ? 8.943 8.448 2.786 1.00 92.88 100 GLU A CA 1
ATOM 688 C C . GLU A 1 100 ? 8.721 9.897 2.328 1.00 92.88 100 GLU A C 1
ATOM 690 O O . GLU A 1 100 ? 8.898 10.273 1.165 1.00 92.88 100 GLU A O 1
ATOM 695 N N . LEU A 1 101 ? 8.310 10.740 3.271 1.00 91.94 101 LEU A N 1
ATOM 696 C CA . LEU A 1 101 ? 8.040 12.148 3.012 1.00 91.94 101 LEU A CA 1
ATOM 697 C C . LEU A 1 101 ? 9.337 12.925 2.753 1.00 91.94 101 LEU A C 1
ATOM 699 O O . LEU A 1 101 ? 10.347 12.752 3.438 1.00 91.94 101 LEU A O 1
ATOM 703 N N . ARG A 1 102 ? 9.291 13.850 1.791 1.00 88.19 102 ARG A N 1
ATOM 704 C CA . ARG A 1 102 ? 10.362 14.830 1.579 1.00 88.19 102 ARG A CA 1
ATOM 705 C C . ARG A 1 102 ? 10.082 16.079 2.416 1.00 88.19 102 ARG A C 1
ATOM 707 O O . ARG A 1 102 ? 8.930 16.513 2.447 1.00 88.19 102 ARG A O 1
ATOM 714 N N . PRO A 1 103 ? 11.098 16.685 3.053 1.00 80.50 103 PRO A N 1
ATOM 715 C CA . PRO A 1 103 ? 10.947 18.013 3.631 1.00 80.50 103 PRO A CA 1
ATOM 716 C C . PRO A 1 103 ? 10.529 19.004 2.539 1.00 80.50 103 PRO A C 1
ATOM 718 O O . PRO A 1 103 ? 11.104 18.987 1.446 1.00 80.50 103 PRO A O 1
ATOM 721 N N . GLY A 1 104 ? 9.510 19.812 2.835 1.00 66.62 104 GLY A N 1
ATOM 722 C CA . GLY A 1 104 ? 9.095 20.945 2.006 1.00 66.62 104 GLY A CA 1
ATOM 723 C C . GLY A 1 104 ? 9.989 22.162 2.183 1.00 66.62 104 GLY A C 1
ATOM 724 O O . GLY A 1 104 ? 10.670 22.251 3.231 1.00 66.62 104 GLY A O 1
#

Sequence (104 aa):
MVALAPTRRRFLAATGSAFAALAASGCSTRMAASGAMADGYGALVPDPAGLLDLPQGFSYRVISSLGDAMDDGGTVPDAADGMGCFDIGGGKLALVRNHELRPG

Foldseek 3Di:
DDDDDDDPVNVVVVVVVVVVVCVVVVVPPPPPPPPPPDPDLDDFDQDPVNPDTDRPPDDDDDPFDFQPADPVRDGDHPQKDDWDWADPDPPDIDIDIDHPDDDD

Secondary structure (DSSP, 8-state):
----PPPHHHHHHHHHHHHHHHHHTT-S------S-----S-PEEPPTTSS--EETT--------TT-B-TTS-B--SSEEEEEEEEEETTEEEEEEEE-PPP-